Protein AF-A0A7S0FG33-F1 (afdb_monomer_lite)

Radius of gyration: 17.28 Å; chains: 1; bounding box: 36×35×46 Å

Sequence (108 aa):
VDVREVALAHVLAMEKGCASGRYIVVAGMPHLSDILGVVAERFPSLVGEAPACNWPVDGADDPGHERDQPLLISNKRVRELGVIEVPWRELVIESVKALGHLGCLSPE

Organism: NCBI:txid73915

pLDDT: mean 84.36, std 15.42, range [47.12, 98.0]

Structure (mmCIF, N/CA/C/O backbone):
data_AF-A0A7S0FG33-F1
#
_entry.id   AF-A0A7S0FG33-F1
#
loop_
_atom_site.group_PDB
_atom_site.id
_atom_site.type_symbol
_atom_site.label_atom_id
_atom_site.label_alt_id
_atom_site.label_comp_id
_atom_site.label_asym_id
_atom_site.label_entity_id
_atom_site.label_seq_id
_atom_site.pdbx_PDB_ins_code
_atom_site.Cartn_x
_atom_site.Cartn_y
_atom_s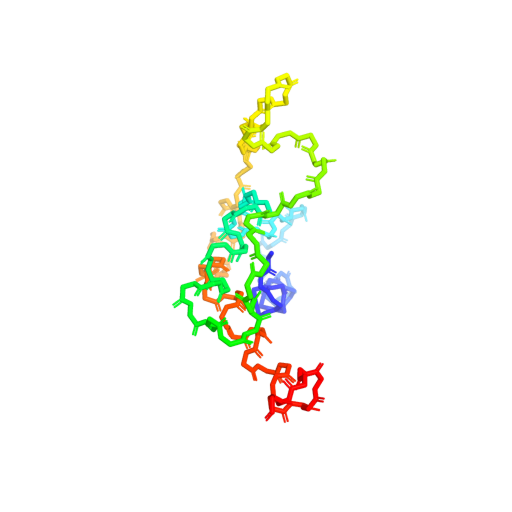ite.Cartn_z
_atom_site.occupancy
_atom_site.B_iso_or_equiv
_atom_site.auth_seq_id
_atom_site.auth_comp_id
_atom_site.auth_asym_id
_atom_site.auth_atom_id
_atom_site.pdbx_PDB_model_num
ATOM 1 N N . VAL A 1 1 ? -1.739 3.067 -1.538 1.00 92.25 1 VAL A N 1
ATOM 2 C CA . VAL A 1 1 ? -2.408 2.210 -0.528 1.00 92.25 1 VAL A CA 1
ATOM 3 C C . VAL A 1 1 ? -2.874 0.946 -1.222 1.00 92.25 1 VAL A C 1
ATOM 5 O O . VAL A 1 1 ? -3.283 1.047 -2.372 1.00 92.25 1 VAL A O 1
ATOM 8 N N . ASP A 1 2 ? -2.766 -0.212 -0.576 1.00 95.31 2 ASP A N 1
ATOM 9 C CA . ASP A 1 2 ? -3.228 -1.480 -1.146 1.00 95.31 2 ASP A CA 1
ATOM 10 C C . ASP A 1 2 ? -4.744 -1.664 -0.963 1.00 95.31 2 ASP A C 1
ATOM 12 O O . ASP A 1 2 ? -5.301 -1.322 0.081 1.00 95.31 2 ASP A O 1
ATOM 16 N N . VAL A 1 3 ? -5.429 -2.208 -1.973 1.00 96.00 3 VAL A N 1
ATOM 17 C CA . VAL A 1 3 ? -6.889 -2.400 -1.941 1.00 96.00 3 VAL A CA 1
ATOM 18 C C . VAL A 1 3 ? -7.338 -3.352 -0.825 1.00 96.00 3 VAL A C 1
ATOM 20 O O . VAL A 1 3 ? -8.410 -3.162 -0.249 1.00 96.00 3 VAL A O 1
ATOM 23 N N . ARG A 1 4 ? -6.510 -4.336 -0.455 1.00 95.62 4 ARG A N 1
ATOM 24 C CA . ARG A 1 4 ? -6.784 -5.278 0.641 1.00 95.62 4 ARG A CA 1
ATOM 25 C C . ARG A 1 4 ? -6.720 -4.583 1.994 1.00 95.62 4 ARG A C 1
ATOM 27 O O . ARG A 1 4 ? -7.557 -4.861 2.848 1.00 95.62 4 ARG A O 1
ATOM 34 N N . GLU A 1 5 ? -5.793 -3.639 2.171 1.00 96.56 5 GLU A N 1
ATOM 35 C CA . GLU A 1 5 ? -5.743 -2.802 3.376 1.00 96.56 5 GLU A CA 1
ATOM 36 C C . GLU A 1 5 ? -6.999 -1.949 3.510 1.00 96.56 5 GLU A C 1
ATOM 38 O O . GLU A 1 5 ? -7.566 -1.854 4.597 1.00 96.56 5 GLU A O 1
ATOM 43 N N . VAL A 1 6 ? -7.461 -1.355 2.405 1.00 96.75 6 VAL A N 1
ATOM 44 C CA . VAL A 1 6 ? -8.691 -0.555 2.392 1.00 96.75 6 VAL A CA 1
ATOM 45 C C . VAL A 1 6 ? -9.893 -1.424 2.749 1.00 96.75 6 VAL A C 1
ATOM 47 O O . VAL A 1 6 ? -10.667 -1.044 3.626 1.00 96.75 6 VAL A O 1
ATOM 50 N N . ALA A 1 7 ? -10.045 -2.592 2.124 1.00 97.44 7 ALA A N 1
ATOM 51 C CA . ALA A 1 7 ? -11.145 -3.508 2.416 1.00 97.44 7 ALA A CA 1
ATOM 52 C C . ALA A 1 7 ? -11.143 -3.948 3.889 1.00 97.44 7 ALA A C 1
ATOM 54 O O . ALA A 1 7 ? -12.163 -3.841 4.571 1.00 97.44 7 ALA A O 1
ATOM 55 N N . LEU A 1 8 ? -9.982 -4.360 4.408 1.00 97.12 8 LEU A N 1
ATOM 56 C CA . LEU A 1 8 ? -9.835 -4.773 5.802 1.00 97.12 8 LEU A CA 1
ATOM 57 C C . LEU A 1 8 ? -10.109 -3.618 6.775 1.00 97.12 8 LEU A C 1
ATOM 59 O O . LEU A 1 8 ? -10.771 -3.821 7.789 1.00 97.12 8 LEU A O 1
ATOM 63 N N . ALA A 1 9 ? -9.661 -2.399 6.462 1.00 97.38 9 ALA A N 1
ATOM 64 C CA . ALA A 1 9 ? -9.939 -1.218 7.275 1.00 97.38 9 ALA A CA 1
ATOM 65 C C . ALA A 1 9 ? -11.444 -0.947 7.399 1.00 97.38 9 ALA A C 1
ATOM 67 O O . ALA A 1 9 ? -11.911 -0.646 8.495 1.00 97.38 9 ALA A O 1
ATOM 68 N N . HIS A 1 10 ? -12.203 -1.084 6.305 1.00 97.56 10 HIS A N 1
ATOM 69 C CA . HIS A 1 10 ? -13.657 -0.903 6.323 1.00 97.56 10 HIS A CA 1
ATOM 70 C C . HIS A 1 10 ? -14.351 -1.959 7.186 1.00 97.56 10 HIS A C 1
ATOM 72 O O . HIS A 1 10 ? -15.180 -1.607 8.023 1.00 97.56 10 HIS A O 1
ATOM 78 N N . VAL A 1 11 ? -13.982 -3.234 7.025 1.00 98.00 11 VAL A N 1
ATOM 79 C CA . VAL A 1 11 ? -14.534 -4.335 7.830 1.00 98.00 11 VAL A CA 1
ATOM 80 C C . VAL A 1 11 ? -14.238 -4.112 9.315 1.00 98.00 11 VAL A C 1
ATOM 82 O O . VAL A 1 11 ? -15.157 -4.065 10.129 1.00 98.00 11 VAL A O 1
ATOM 85 N N . LEU A 1 12 ? -12.976 -3.861 9.676 1.00 97.62 12 LEU A N 1
ATOM 86 C CA . LEU A 1 12 ? -12.580 -3.680 11.075 1.00 97.62 12 LEU A CA 1
ATOM 87 C C . LEU A 1 12 ? -13.178 -2.423 11.712 1.00 97.62 12 LEU A C 1
ATOM 89 O O . LEU A 1 12 ? -13.499 -2.446 12.898 1.00 97.62 12 LEU A O 1
ATOM 93 N N . ALA A 1 13 ? -13.338 -1.334 10.956 1.00 96.69 13 ALA A N 1
ATOM 94 C CA . ALA A 1 13 ? -13.978 -0.120 11.458 1.00 96.69 13 ALA A CA 1
ATOM 95 C C . ALA A 1 13 ? -15.472 -0.327 11.750 1.00 96.69 13 ALA A C 1
ATOM 97 O O . ALA A 1 13 ? -16.011 0.328 12.637 1.00 96.69 13 ALA A O 1
ATOM 98 N N . MET A 1 14 ? -16.131 -1.231 11.021 1.00 97.00 14 MET A N 1
ATOM 99 C CA . MET A 1 14 ? -17.529 -1.591 11.250 1.00 97.00 14 MET A CA 1
ATOM 100 C C . MET A 1 14 ? -17.689 -2.585 12.409 1.00 97.00 14 MET A C 1
ATOM 102 O O . MET A 1 14 ? -18.609 -2.450 13.210 1.00 97.00 14 MET A O 1
ATOM 106 N N . GLU A 1 15 ? -16.806 -3.579 12.510 1.00 97.38 15 GLU A N 1
ATOM 107 C CA . GLU A 1 15 ? -16.931 -4.672 13.484 1.00 97.38 15 GLU A CA 1
ATOM 108 C C . GLU A 1 15 ? -16.421 -4.309 14.883 1.00 97.38 15 GLU A C 1
ATOM 110 O O . GLU A 1 15 ? -16.940 -4.795 15.891 1.00 97.38 15 GLU A O 1
ATOM 115 N N . LYS A 1 16 ? -15.392 -3.461 14.981 1.00 95.50 16 LYS A N 1
ATOM 116 C CA . LYS A 1 16 ? -14.802 -3.099 16.272 1.00 95.50 16 LYS A CA 1
ATOM 117 C C . LYS A 1 16 ? -15.543 -1.919 16.881 1.00 95.50 16 LYS A C 1
ATOM 119 O O . LYS A 1 16 ? -15.349 -0.781 16.472 1.00 95.50 16 LYS A O 1
ATOM 124 N N . GLY A 1 17 ? -16.282 -2.167 17.962 1.00 90.75 17 GLY A N 1
ATOM 125 C CA . GLY A 1 17 ? -17.005 -1.122 18.705 1.00 90.75 17 GLY A CA 1
ATOM 126 C C . GLY A 1 17 ? -16.131 -0.004 19.302 1.00 90.75 17 GLY A C 1
ATOM 127 O O . GLY A 1 17 ? -16.662 1.000 19.761 1.00 90.75 17 GLY A O 1
ATOM 128 N N . CYS A 1 18 ? -14.800 -0.149 19.297 1.00 90.81 18 CYS A N 1
ATOM 129 C CA . CYS A 1 18 ? -13.861 0.911 19.675 1.00 90.81 18 CYS A CA 1
ATOM 130 C C . CYS A 1 18 ? -13.462 1.840 18.511 1.00 90.81 18 CYS A C 1
ATOM 132 O O . CYS A 1 18 ? -12.779 2.844 18.737 1.00 90.81 18 CYS A O 1
ATOM 134 N N . ALA A 1 19 ? -13.851 1.524 17.273 1.00 95.69 19 ALA A N 1
ATOM 135 C CA . ALA A 1 19 ? -13.526 2.330 16.108 1.00 95.69 19 ALA A CA 1
ATOM 136 C C . ALA A 1 19 ? -14.294 3.659 16.124 1.00 95.69 19 ALA A C 1
ATOM 138 O O . ALA A 1 19 ? -15.496 3.703 16.376 1.00 95.69 19 ALA A O 1
ATOM 139 N N . SER A 1 20 ? -13.598 4.770 15.869 1.00 95.69 20 SER A N 1
ATOM 140 C CA . SER A 1 20 ? -14.220 6.101 15.879 1.00 95.69 20 SER A CA 1
ATOM 141 C C . SER A 1 20 ? -13.418 7.153 15.111 1.00 95.69 20 SER A C 1
ATOM 143 O O . SER A 1 20 ? -12.185 7.127 15.055 1.00 95.69 20 SER A O 1
ATOM 145 N N . GLY A 1 21 ? -14.114 8.139 14.543 1.00 96.00 21 GLY A N 1
ATOM 146 C CA . GLY A 1 21 ? -13.491 9.236 13.804 1.00 96.00 21 GLY A CA 1
ATOM 147 C C . GLY A 1 21 ? -12.838 8.780 12.494 1.00 96.00 21 GLY A C 1
ATOM 148 O O . GLY A 1 21 ? -13.373 7.934 11.786 1.00 96.00 21 GLY A O 1
ATOM 149 N N . ARG A 1 22 ? -11.691 9.378 12.145 1.00 96.69 22 ARG A N 1
ATOM 150 C CA . ARG A 1 22 ? -11.011 9.162 10.856 1.00 96.69 22 ARG A CA 1
ATOM 151 C C . ARG A 1 22 ? -9.773 8.275 10.991 1.00 96.69 22 ARG A C 1
ATOM 153 O O . ARG A 1 22 ? -8.979 8.457 11.917 1.00 96.69 22 ARG A O 1
ATOM 160 N N . TYR A 1 23 ? -9.586 7.394 10.012 1.00 96.75 23 TYR A N 1
ATOM 161 C CA . TYR A 1 23 ? -8.427 6.513 9.873 1.00 96.75 23 TYR A CA 1
ATOM 162 C C . TYR A 1 23 ? -7.730 6.807 8.547 1.00 96.75 23 TYR A C 1
ATOM 164 O O . TYR A 1 23 ? -8.372 6.820 7.500 1.00 96.75 23 TYR A O 1
ATOM 172 N N . ILE A 1 24 ? -6.423 7.064 8.592 1.00 95.69 24 ILE A N 1
ATOM 173 C CA . ILE A 1 24 ? -5.606 7.213 7.386 1.00 95.69 24 ILE A CA 1
ATOM 174 C C . ILE A 1 24 ? -5.052 5.839 7.027 1.00 95.69 24 ILE A C 1
ATOM 176 O O . ILE A 1 24 ? -4.357 5.230 7.839 1.00 95.69 24 ILE A O 1
ATOM 180 N N . VAL A 1 25 ? -5.349 5.375 5.814 1.00 95.69 25 VAL A N 1
ATOM 181 C CA . VAL A 1 25 ? -4.864 4.098 5.279 1.00 95.69 25 VAL A CA 1
ATOM 182 C C . VAL A 1 25 ? -3.821 4.394 4.207 1.00 95.69 25 VAL A C 1
ATOM 184 O O . VAL A 1 25 ? -4.150 4.809 3.098 1.00 95.69 25 VAL A O 1
ATOM 187 N N . VAL A 1 26 ? -2.546 4.239 4.554 1.00 92.31 26 VAL A N 1
ATOM 188 C CA . VAL A 1 26 ? -1.413 4.479 3.653 1.00 92.31 26 VAL A CA 1
ATOM 189 C C . VAL A 1 26 ? -0.249 3.580 4.066 1.00 92.31 26 VAL A C 1
ATOM 191 O O . VAL A 1 26 ? 0.014 3.437 5.257 1.00 92.31 26 VAL A O 1
ATOM 194 N N . ALA A 1 27 ? 0.427 2.975 3.089 1.00 84.19 27 ALA A N 1
ATOM 195 C CA . ALA A 1 27 ? 1.573 2.078 3.298 1.00 84.19 27 ALA A CA 1
ATOM 196 C C . ALA A 1 27 ? 2.921 2.712 2.904 1.00 84.19 27 ALA A C 1
ATOM 198 O O . ALA A 1 27 ? 3.985 2.146 3.123 1.00 84.19 27 ALA A O 1
ATOM 199 N N . GLY A 1 28 ? 2.890 3.884 2.272 1.00 86.62 28 GLY A N 1
ATOM 200 C CA . GLY A 1 28 ? 4.077 4.594 1.818 1.00 86.62 28 GLY A CA 1
ATOM 201 C C . GLY A 1 28 ? 3.716 5.743 0.887 1.00 86.62 28 GLY A C 1
ATOM 202 O O . GLY A 1 28 ? 2.589 5.819 0.395 1.00 86.62 28 GLY A O 1
ATOM 203 N N . MET A 1 29 ? 4.694 6.613 0.655 1.00 87.31 29 MET A N 1
ATOM 204 C CA . MET A 1 29 ? 4.609 7.774 -0.233 1.00 87.31 29 MET A CA 1
ATOM 205 C C . MET A 1 29 ? 5.778 7.723 -1.233 1.00 87.31 29 MET A C 1
ATOM 207 O O . MET A 1 29 ? 6.697 8.536 -1.128 1.00 87.31 29 MET A O 1
ATOM 211 N N . PRO A 1 30 ? 5.826 6.710 -2.123 1.00 86.75 30 PRO A N 1
ATOM 212 C CA . PRO A 1 30 ? 6.898 6.609 -3.104 1.00 86.75 30 PRO A CA 1
ATOM 213 C C . PRO A 1 30 ? 6.813 7.759 -4.109 1.00 86.75 30 PRO A C 1
ATOM 215 O O . PRO A 1 30 ? 5.718 8.168 -4.505 1.00 86.75 30 PRO A O 1
ATOM 218 N N . HIS A 1 31 ? 7.970 8.238 -4.554 1.00 83.38 31 HIS A N 1
ATOM 219 C CA . HIS A 1 31 ? 8.035 9.092 -5.732 1.00 83.38 31 HIS A CA 1
ATOM 220 C C . HIS A 1 31 ? 7.728 8.254 -6.983 1.00 83.38 31 HIS A C 1
ATOM 222 O O . HIS A 1 31 ? 7.927 7.034 -6.989 1.00 83.38 31 HIS A O 1
ATOM 228 N N . LEU A 1 32 ? 7.275 8.888 -8.067 1.00 81.25 32 LEU A N 1
ATOM 229 C CA . LEU A 1 32 ? 6.981 8.182 -9.318 1.00 81.25 32 LEU A CA 1
ATOM 230 C C . LEU A 1 32 ? 8.206 7.408 -9.839 1.00 81.25 32 LEU A C 1
ATOM 232 O O . LEU A 1 32 ? 8.066 6.278 -10.309 1.00 81.25 32 LEU A O 1
ATOM 236 N N . SER A 1 33 ? 9.409 7.970 -9.677 1.00 80.00 33 SER A N 1
ATOM 237 C CA . SER A 1 33 ? 10.661 7.291 -10.036 1.00 80.00 33 SER A CA 1
ATOM 238 C C . SER A 1 33 ? 10.910 6.013 -9.228 1.00 80.00 33 SER A C 1
ATOM 240 O O . SER A 1 33 ? 11.421 5.046 -9.787 1.00 80.00 33 SER A O 1
ATOM 242 N N . ASP A 1 34 ? 10.486 5.941 -7.960 1.00 86.25 34 ASP A N 1
ATOM 243 C CA . ASP A 1 34 ? 10.617 4.714 -7.162 1.00 86.25 34 ASP A CA 1
ATOM 244 C C . ASP A 1 34 ? 9.689 3.609 -7.685 1.00 86.25 34 ASP A C 1
ATOM 246 O O . ASP A 1 34 ? 10.075 2.440 -7.729 1.00 86.25 34 ASP A O 1
ATOM 250 N N . ILE A 1 35 ? 8.463 3.972 -8.087 1.00 88.31 35 ILE A N 1
ATOM 251 C CA . ILE A 1 35 ? 7.489 3.036 -8.667 1.00 88.31 35 ILE A CA 1
ATOM 252 C C . ILE A 1 35 ? 8.027 2.492 -9.990 1.00 88.31 35 ILE A C 1
ATOM 254 O O . ILE A 1 35 ? 8.053 1.278 -10.187 1.00 88.31 35 ILE A O 1
ATOM 258 N N . LEU A 1 36 ? 8.502 3.372 -10.873 1.00 85.12 36 LEU A N 1
ATOM 259 C CA . LEU A 1 36 ? 9.086 2.974 -12.154 1.00 85.12 36 LEU A CA 1
ATOM 260 C C . LEU A 1 36 ? 10.357 2.146 -11.971 1.00 85.12 36 LEU A C 1
ATOM 262 O O . LEU A 1 36 ? 10.547 1.175 -12.695 1.00 85.12 36 LEU A O 1
ATOM 266 N N . GLY A 1 37 ? 11.171 2.454 -10.959 1.00 86.19 37 GLY A N 1
ATOM 267 C CA . GLY A 1 37 ? 12.321 1.639 -10.578 1.00 86.19 37 GLY A CA 1
ATOM 268 C C . GLY A 1 37 ? 11.928 0.207 -10.211 1.00 86.19 37 GLY A C 1
ATOM 269 O O . GLY A 1 37 ? 12.558 -0.734 -10.682 1.00 86.19 37 GLY A O 1
ATOM 270 N N . VAL A 1 38 ? 10.846 0.013 -9.444 1.00 91.88 38 VAL A N 1
ATOM 271 C CA . VAL A 1 38 ? 10.315 -1.333 -9.137 1.00 91.88 38 VAL A CA 1
ATOM 272 C C . VAL A 1 38 ? 9.852 -2.053 -10.402 1.00 91.88 38 VAL A C 1
ATOM 274 O O . VAL A 1 38 ? 10.112 -3.248 -10.553 1.00 91.88 38 VAL A O 1
ATOM 277 N N . VAL A 1 39 ? 9.161 -1.354 -11.306 1.00 89.69 39 VAL A N 1
ATOM 278 C CA . VAL A 1 39 ? 8.689 -1.953 -12.563 1.00 89.69 39 VAL A CA 1
ATOM 279 C C . VAL A 1 39 ? 9.872 -2.358 -13.441 1.00 89.69 39 VAL A C 1
ATOM 281 O O . VAL A 1 39 ? 9.902 -3.494 -13.898 1.00 89.69 39 VAL A O 1
ATOM 284 N N . ALA A 1 40 ? 10.878 -1.497 -13.603 1.00 86.94 40 ALA A N 1
ATOM 285 C CA . ALA A 1 40 ? 12.083 -1.796 -14.375 1.00 86.94 40 ALA A CA 1
ATOM 286 C C . ALA A 1 40 ? 12.898 -2.953 -13.772 1.00 86.94 40 ALA A C 1
ATOM 288 O O . ALA A 1 40 ? 13.375 -3.818 -14.501 1.00 86.94 40 ALA A O 1
ATOM 289 N N . GLU A 1 41 ? 13.017 -3.009 -12.440 1.00 90.12 41 GLU A N 1
ATOM 290 C CA . GLU A 1 41 ? 13.721 -4.083 -11.728 1.00 90.12 41 GLU A CA 1
ATOM 291 C C . GLU A 1 41 ? 13.026 -5.444 -11.904 1.00 90.12 41 GLU A C 1
ATOM 293 O O . GLU A 1 41 ? 13.687 -6.470 -12.064 1.00 90.12 41 GLU A O 1
ATOM 298 N N . ARG A 1 42 ? 11.689 -5.479 -11.836 1.00 93.31 42 ARG A N 1
ATOM 299 C CA . ARG A 1 42 ? 10.915 -6.733 -11.743 1.00 93.31 42 ARG A CA 1
ATOM 300 C C . ARG A 1 42 ? 10.283 -7.172 -13.061 1.00 93.31 42 ARG A C 1
ATOM 302 O O . ARG A 1 42 ? 9.993 -8.356 -13.213 1.00 93.31 42 ARG A O 1
ATOM 309 N N . PHE A 1 43 ? 10.071 -6.245 -13.987 1.00 89.81 43 PHE A N 1
ATOM 310 C CA . PHE A 1 43 ? 9.410 -6.451 -15.275 1.00 89.81 43 PHE A CA 1
ATOM 311 C C . PHE A 1 43 ? 10.120 -5.649 -16.381 1.00 89.81 43 PHE A C 1
ATOM 313 O O . PHE A 1 43 ? 9.509 -4.775 -16.998 1.00 89.81 43 PHE A O 1
ATOM 320 N N . PRO A 1 44 ? 11.408 -5.927 -16.652 1.00 87.00 44 PRO A N 1
ATOM 321 C CA . PRO A 1 44 ? 12.205 -5.136 -17.593 1.00 87.00 44 PRO A CA 1
ATOM 322 C C . PRO A 1 44 ? 11.605 -5.082 -19.008 1.00 87.00 44 PRO A C 1
ATOM 324 O O . PRO A 1 44 ? 11.701 -4.051 -19.668 1.00 87.00 44 PRO A O 1
ATOM 327 N N . SER A 1 45 ? 10.909 -6.137 -19.450 1.00 85.38 45 SER A N 1
ATOM 328 C CA . SER A 1 45 ? 10.225 -6.173 -20.753 1.00 85.38 45 SER A CA 1
ATOM 329 C C . SER A 1 45 ? 9.075 -5.166 -20.884 1.00 85.38 45 SER A C 1
ATOM 331 O O . SER A 1 45 ? 8.699 -4.807 -21.988 1.00 85.38 45 SER A O 1
ATOM 333 N N . LEU A 1 46 ? 8.512 -4.666 -19.778 1.00 81.19 46 LEU A N 1
ATOM 334 C CA . LEU A 1 46 ? 7.457 -3.644 -19.829 1.00 81.19 46 LEU A CA 1
ATOM 335 C C . LEU A 1 46 ? 8.002 -2.225 -20.019 1.00 81.19 46 LEU A C 1
ATOM 337 O O . LEU A 1 46 ? 7.229 -1.310 -20.293 1.00 81.19 46 LEU A O 1
ATOM 341 N N . VAL A 1 47 ? 9.307 -2.027 -19.820 1.00 74.62 47 VAL A N 1
ATOM 342 C CA . VAL A 1 47 ? 9.941 -0.701 -19.826 1.00 74.62 47 VAL A CA 1
ATOM 343 C C . VAL A 1 47 ? 10.732 -0.461 -21.122 1.00 74.62 47 VAL A C 1
ATOM 345 O O . VAL A 1 47 ? 10.920 0.688 -21.514 1.00 74.62 47 VAL A O 1
ATOM 348 N N . GLY A 1 48 ? 11.107 -1.516 -21.857 1.00 67.69 48 GLY A N 1
ATOM 349 C CA . GLY A 1 48 ? 11.828 -1.399 -23.133 1.00 67.69 48 GLY A CA 1
ATOM 350 C C . GLY A 1 48 ? 13.144 -0.612 -23.006 1.00 67.69 48 GLY A C 1
ATOM 351 O O . GLY A 1 48 ? 13.810 -0.669 -21.975 1.00 67.69 48 GLY A O 1
ATOM 352 N N . GLU A 1 49 ? 13.511 0.151 -24.046 1.00 54.72 49 GLU A N 1
ATOM 353 C CA . GLU A 1 49 ? 14.635 1.112 -24.013 1.00 54.72 49 GLU A CA 1
ATOM 354 C C . GLU A 1 49 ? 14.268 2.466 -23.381 1.00 54.72 49 GLU A C 1
ATOM 356 O O . GLU A 1 49 ? 15.097 3.376 -23.376 1.00 54.72 49 GLU A O 1
ATOM 361 N N . ALA A 1 50 ? 13.039 2.650 -22.882 1.00 50.22 50 ALA A N 1
ATOM 362 C CA . ALA A 1 50 ? 12.629 3.938 -22.339 1.00 50.22 50 ALA A CA 1
ATOM 363 C C . ALA A 1 50 ? 13.479 4.251 -21.094 1.00 50.22 50 ALA A C 1
ATOM 365 O O . ALA A 1 50 ? 13.361 3.555 -20.078 1.00 50.22 50 ALA A O 1
ATOM 366 N N . PRO A 1 51 ? 14.351 5.277 -21.150 1.00 52.38 51 PRO A N 1
ATOM 367 C CA . PRO A 1 51 ? 15.118 5.666 -19.988 1.00 52.38 51 PRO A CA 1
ATOM 368 C C . PRO A 1 51 ? 14.160 6.280 -18.963 1.00 52.38 51 PRO A C 1
ATOM 370 O O . PRO A 1 51 ? 13.004 6.573 -19.272 1.00 52.38 51 PRO A O 1
ATOM 373 N N . ALA A 1 52 ? 14.664 6.415 -17.737 1.00 57.72 52 ALA A N 1
ATOM 374 C CA . ALA A 1 52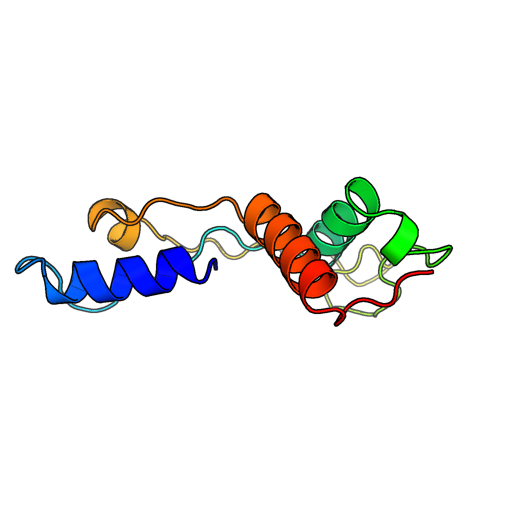 ? 14.071 7.093 -16.588 1.00 57.72 52 ALA A CA 1
ATOM 375 C C . ALA A 1 52 ? 12.930 8.068 -16.922 1.00 57.72 52 ALA A C 1
ATOM 377 O O . ALA A 1 52 ? 13.041 8.841 -17.865 1.00 57.72 52 ALA A O 1
ATOM 378 N N . CYS A 1 53 ? 11.863 8.037 -16.113 1.00 52.25 53 CYS A N 1
ATOM 379 C CA . CYS A 1 53 ? 10.700 8.925 -16.196 1.00 52.25 53 CYS A CA 1
ATOM 380 C C . CYS A 1 53 ? 11.063 10.325 -16.729 1.00 52.25 53 CYS A C 1
ATOM 382 O O . CYS A 1 53 ? 11.471 11.186 -15.964 1.00 52.25 53 CYS A O 1
ATOM 384 N N . ASN A 1 54 ? 10.908 10.546 -18.037 1.00 51.53 54 ASN A N 1
ATOM 385 C CA . ASN A 1 54 ? 11.239 11.818 -18.690 1.00 51.53 54 ASN A CA 1
ATOM 386 C C . ASN A 1 54 ? 10.071 12.815 -18.579 1.00 51.53 54 ASN A C 1
ATOM 388 O O . ASN A 1 54 ? 9.966 13.774 -19.344 1.00 51.53 54 ASN A O 1
ATOM 392 N N . TRP A 1 55 ? 9.122 12.516 -17.688 1.00 50.34 55 TRP A N 1
ATOM 393 C CA . TRP A 1 55 ? 8.017 13.397 -17.382 1.00 50.34 55 TRP A CA 1
ATOM 394 C C . TRP A 1 55 ? 8.549 14.466 -16.431 1.00 50.34 55 TRP A C 1
ATOM 396 O O . TRP A 1 55 ? 9.083 14.089 -15.386 1.00 50.34 55 TRP A O 1
ATOM 406 N N . PRO A 1 56 ? 8.393 15.765 -16.742 1.00 49.16 56 PRO A N 1
ATOM 407 C CA . PRO A 1 56 ? 8.689 16.826 -15.796 1.00 49.16 56 PRO A CA 1
ATOM 408 C C . PRO A 1 56 ? 7.615 16.762 -14.708 1.00 49.16 56 PRO A C 1
ATOM 410 O O . PRO A 1 56 ? 6.565 17.397 -14.782 1.00 49.16 56 PRO A O 1
ATOM 413 N N . VAL A 1 57 ? 7.814 15.865 -13.751 1.00 53.03 57 VAL A N 1
ATOM 414 C CA . VAL A 1 57 ? 7.130 15.899 -12.467 1.00 53.03 57 VAL A CA 1
ATOM 415 C C . VAL A 1 57 ? 7.937 16.847 -11.595 1.00 53.03 57 VAL A C 1
ATOM 417 O O . VAL A 1 57 ? 9.161 16.728 -11.534 1.00 53.03 57 VAL A O 1
ATOM 420 N N . ASP A 1 58 ? 7.263 17.775 -10.917 1.00 47.12 58 ASP A N 1
ATOM 421 C CA . ASP A 1 58 ? 7.865 18.469 -9.780 1.00 47.12 58 ASP A CA 1
ATOM 422 C C . ASP A 1 58 ? 8.476 17.396 -8.859 1.00 47.12 58 ASP A C 1
ATOM 424 O O . ASP A 1 58 ? 7.792 16.456 -8.446 1.00 47.12 58 ASP A O 1
ATOM 428 N N . GLY A 1 59 ? 9.792 17.463 -8.655 1.00 52.28 59 GLY A N 1
ATOM 429 C CA . GLY A 1 59 ? 10.545 16.435 -7.943 1.00 52.28 59 GLY A CA 1
ATOM 430 C C . GLY A 1 59 ? 11.209 15.319 -8.763 1.00 52.28 59 GLY A C 1
ATOM 431 O O . GLY A 1 59 ? 11.684 14.346 -8.171 1.00 52.28 59 GLY A O 1
ATOM 432 N N . ALA A 1 60 ? 11.293 15.441 -10.091 1.00 55.38 60 ALA A N 1
ATOM 433 C CA . ALA A 1 60 ? 12.222 14.656 -10.916 1.00 55.38 60 ALA A CA 1
ATOM 434 C C . ALA A 1 60 ? 13.690 14.914 -10.514 1.00 55.38 60 ALA A C 1
ATOM 436 O O . ALA A 1 60 ? 13.976 15.926 -9.901 1.00 55.38 60 ALA A O 1
ATOM 437 N N . ASP A 1 61 ? 14.651 14.063 -10.889 1.00 58.31 61 ASP A N 1
ATOM 438 C CA . ASP A 1 61 ? 16.090 14.339 -10.664 1.00 58.31 61 ASP A CA 1
ATOM 439 C C . ASP A 1 61 ? 16.660 15.386 -11.663 1.00 58.31 61 ASP A C 1
ATOM 441 O O . ASP A 1 61 ? 17.867 15.449 -11.914 1.00 58.31 61 ASP A O 1
ATOM 445 N N . ASP A 1 62 ? 15.785 16.198 -12.265 1.00 60.47 62 ASP A N 1
ATOM 446 C CA . ASP A 1 62 ? 16.112 17.181 -13.294 1.00 60.47 62 ASP A CA 1
ATOM 447 C C . ASP A 1 62 ? 16.647 18.489 -12.685 1.00 60.47 62 ASP A C 1
ATOM 449 O O . ASP A 1 62 ? 16.174 18.942 -11.639 1.00 60.47 62 ASP A O 1
ATOM 453 N N . PRO A 1 63 ? 17.584 19.190 -13.353 1.00 61.72 63 PRO A N 1
ATOM 454 C CA . PRO A 1 63 ? 18.075 20.479 -12.877 1.00 61.72 63 PRO A CA 1
ATOM 455 C C . PRO A 1 63 ? 16.930 21.484 -12.660 1.00 61.72 63 PRO A C 1
ATOM 457 O O . PRO A 1 63 ? 16.230 21.858 -13.600 1.00 61.72 63 PRO A O 1
ATOM 460 N N . GLY A 1 64 ? 16.755 21.944 -11.419 1.00 67.38 64 GLY A N 1
ATOM 461 C CA . GLY A 1 64 ? 15.711 22.904 -11.037 1.00 67.38 64 GLY A CA 1
ATOM 462 C C . GLY A 1 64 ? 14.399 22.289 -10.537 1.00 67.38 64 GLY A C 1
AT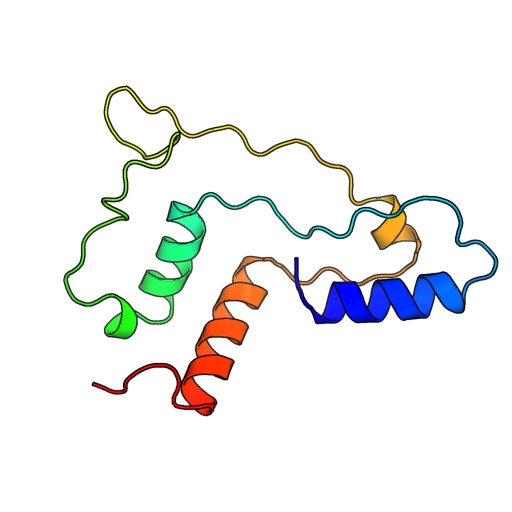OM 463 O O . GLY A 1 64 ? 13.526 23.044 -10.116 1.00 67.38 64 GLY A O 1
ATOM 464 N N . HIS A 1 65 ? 14.276 20.960 -10.522 1.00 62.31 65 HIS A N 1
ATOM 465 C CA . HIS A 1 65 ? 13.176 20.236 -9.889 1.00 62.31 65 HIS A CA 1
ATOM 466 C C . HIS A 1 65 ? 13.818 19.362 -8.808 1.00 62.31 65 HIS A C 1
ATOM 468 O O . HIS A 1 65 ? 14.482 18.391 -9.118 1.00 62.31 65 HIS A O 1
ATOM 474 N N . GLU A 1 66 ? 13.749 19.746 -7.535 1.00 67.06 66 GLU A N 1
ATOM 475 C CA . GLU A 1 66 ? 14.303 18.911 -6.460 1.00 67.06 66 GLU A CA 1
ATOM 476 C C . GLU A 1 66 ? 13.248 17.920 -5.991 1.00 67.06 66 GLU A C 1
ATOM 478 O O . GLU A 1 66 ? 12.101 18.306 -5.774 1.00 67.06 66 GLU A O 1
ATOM 483 N N . ARG A 1 67 ? 13.634 16.652 -5.810 1.00 73.62 67 ARG A N 1
ATOM 484 C CA . ARG A 1 67 ? 12.739 15.603 -5.316 1.00 73.62 67 ARG A CA 1
ATOM 485 C C . ARG A 1 67 ? 12.041 16.019 -4.023 1.00 73.62 67 ARG A C 1
ATOM 487 O O . ARG A 1 67 ? 12.685 16.172 -2.982 1.00 73.62 67 ARG A O 1
ATOM 494 N N . ASP A 1 68 ? 10.714 16.101 -4.083 1.00 72.81 68 ASP A N 1
ATOM 495 C CA . ASP A 1 68 ? 9.893 16.411 -2.920 1.00 72.81 68 ASP A CA 1
ATOM 496 C C . ASP A 1 68 ? 10.112 15.389 -1.800 1.00 72.81 68 ASP A C 1
ATOM 498 O O . ASP A 1 68 ? 10.146 14.167 -2.005 1.00 72.81 68 ASP A O 1
ATOM 502 N N . GLN A 1 69 ? 10.230 15.898 -0.574 1.00 75.38 69 GLN A N 1
ATOM 503 C CA . GLN A 1 69 ? 10.295 15.036 0.596 1.00 75.38 69 GLN A CA 1
ATOM 504 C C . GLN A 1 69 ? 8.940 14.349 0.810 1.00 75.38 69 GLN A C 1
ATOM 506 O O . GLN A 1 69 ? 7.901 15.017 0.795 1.00 75.38 69 GLN A O 1
ATOM 511 N N . PRO A 1 70 ? 8.921 13.029 1.074 1.00 78.94 70 PRO A N 1
ATOM 512 C CA . PRO A 1 70 ? 7.686 12.336 1.401 1.00 78.94 70 PRO A CA 1
ATOM 513 C C . PRO A 1 70 ? 6.989 12.987 2.598 1.00 78.94 70 PRO A C 1
ATOM 515 O O . PRO A 1 70 ? 7.602 13.212 3.644 1.00 78.94 70 PRO A O 1
ATOM 518 N N . LEU A 1 71 ? 5.687 13.250 2.468 1.00 80.44 71 LEU A N 1
ATOM 519 C CA . LEU A 1 71 ? 4.890 13.772 3.575 1.00 80.44 71 LEU A CA 1
ATOM 520 C C . LEU A 1 71 ? 4.935 12.810 4.772 1.00 80.44 71 LEU A C 1
ATOM 522 O O . LEU A 1 71 ? 4.653 11.615 4.648 1.00 80.44 71 LEU A O 1
ATOM 526 N N . LEU A 1 72 ? 5.224 13.355 5.955 1.00 83.56 72 LEU A N 1
ATOM 527 C CA . LEU A 1 72 ? 5.189 12.627 7.223 1.00 83.56 72 LEU A CA 1
ATOM 528 C C . LEU A 1 72 ? 3.736 12.430 7.668 1.00 83.56 72 LEU A C 1
ATOM 530 O O . LEU A 1 72 ? 3.154 13.257 8.369 1.00 83.56 72 LEU A O 1
ATOM 534 N N . ILE A 1 73 ? 3.140 11.317 7.244 1.00 88.44 73 ILE A N 1
ATOM 535 C CA . ILE A 1 73 ? 1.761 10.950 7.571 1.00 88.44 73 ILE A CA 1
ATOM 536 C C . ILE A 1 73 ? 1.761 9.781 8.557 1.00 88.44 73 ILE A C 1
ATOM 538 O O . ILE A 1 73 ? 2.384 8.749 8.321 1.00 88.44 73 ILE A O 1
ATOM 542 N N . SER A 1 74 ? 1.021 9.916 9.661 1.00 92.12 74 SER A N 1
ATOM 543 C CA . SER A 1 74 ? 0.843 8.822 10.619 1.00 92.12 74 SER A CA 1
ATOM 544 C C . SER A 1 74 ? -0.321 7.916 10.215 1.00 92.12 74 SER A C 1
ATOM 546 O O . SER A 1 74 ? -1.474 8.348 10.177 1.00 92.12 74 SER A O 1
ATOM 548 N N . ASN A 1 75 ? -0.032 6.633 9.993 1.00 93.94 75 ASN A N 1
ATOM 549 C CA . ASN A 1 75 ? -1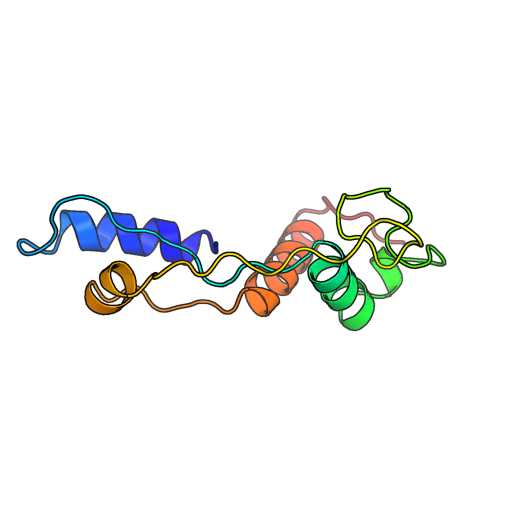.026 5.569 9.815 1.00 93.94 75 ASN A CA 1
ATOM 550 C C . ASN A 1 75 ? -1.275 4.773 11.119 1.00 93.94 75 ASN A C 1
ATOM 552 O O . ASN A 1 75 ? -1.967 3.758 11.118 1.00 93.94 75 ASN A O 1
ATOM 556 N N . LYS A 1 76 ? -0.760 5.240 12.267 1.00 95.50 76 LYS A N 1
ATOM 557 C CA . LYS A 1 76 ? -0.772 4.493 13.538 1.00 95.50 76 LYS A CA 1
ATOM 558 C C . LYS A 1 76 ? -2.162 3.984 13.934 1.00 95.50 76 LYS A C 1
ATOM 560 O O . LYS A 1 76 ? -2.306 2.817 14.282 1.00 95.50 76 LYS A O 1
ATOM 565 N N . ARG A 1 77 ? -3.198 4.822 13.810 1.00 95.94 77 ARG A N 1
ATOM 566 C CA . ARG A 1 77 ? -4.571 4.450 14.196 1.00 95.94 77 ARG A CA 1
ATOM 567 C C . ARG A 1 77 ? -5.109 3.256 13.409 1.00 95.94 77 ARG A C 1
ATOM 569 O O . ARG A 1 77 ? -5.825 2.439 13.976 1.00 95.94 77 ARG A O 1
ATOM 576 N N . VAL A 1 78 ? -4.796 3.150 12.114 1.00 96.25 78 VAL A N 1
ATOM 577 C CA . VAL A 1 78 ? -5.277 2.023 11.298 1.00 96.25 78 VAL A CA 1
ATOM 578 C C . VAL A 1 78 ? -4.508 0.737 11.619 1.00 96.25 78 V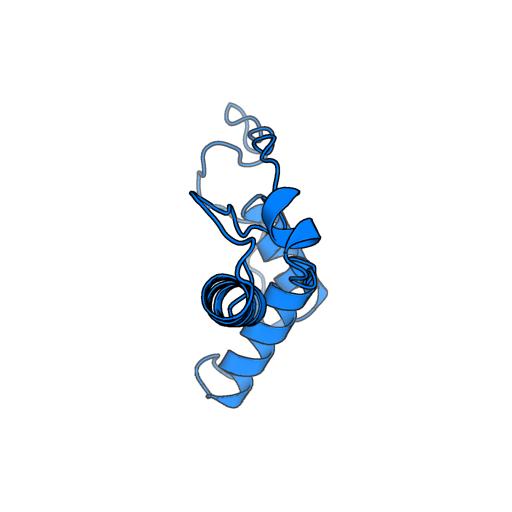AL A C 1
ATOM 580 O O . VAL A 1 78 ? -5.085 -0.349 11.607 1.00 96.25 78 VAL A O 1
ATOM 583 N N . ARG A 1 79 ? -3.234 0.858 12.014 1.00 95.81 79 ARG A N 1
ATOM 584 C CA . ARG A 1 79 ? -2.427 -0.272 12.497 1.00 95.81 79 ARG A CA 1
ATOM 585 C C . ARG A 1 79 ? -2.922 -0.780 13.849 1.00 95.81 79 ARG A C 1
ATOM 587 O O . ARG A 1 79 ? -3.119 -1.977 14.010 1.00 95.81 79 ARG A O 1
ATOM 594 N N . GLU A 1 80 ? -3.240 0.121 14.776 1.00 95.88 80 GLU A N 1
ATOM 595 C CA . GLU A 1 80 ? -3.876 -0.219 16.060 1.00 95.88 80 GLU A CA 1
ATOM 596 C C . GLU A 1 80 ? -5.276 -0.825 15.884 1.00 95.88 80 GLU A C 1
ATOM 59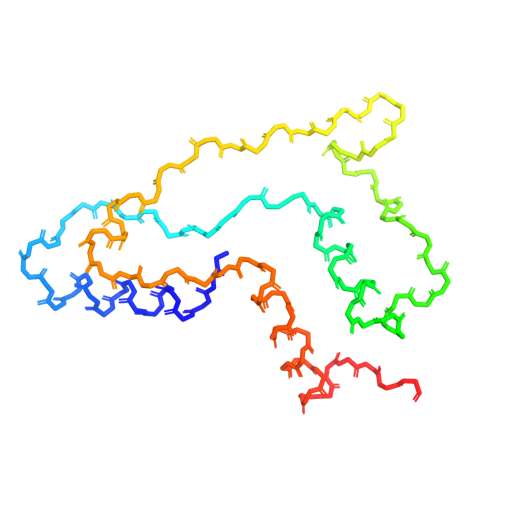8 O O . GLU A 1 80 ? -5.687 -1.682 16.666 1.00 95.88 80 GLU A O 1
ATOM 603 N N . LEU A 1 81 ? -6.000 -0.437 14.826 1.00 96.31 81 LEU A N 1
ATOM 604 C CA . LEU A 1 81 ? -7.268 -1.068 14.460 1.00 96.31 81 LEU A CA 1
ATOM 605 C C . LEU A 1 81 ? -7.079 -2.530 14.013 1.00 96.31 81 LEU A C 1
ATOM 607 O O . LEU A 1 81 ? -8.027 -3.310 14.091 1.00 96.31 81 LEU A O 1
ATOM 611 N N . GLY A 1 82 ? -5.865 -2.936 13.634 1.00 95.62 82 GLY A N 1
ATOM 612 C CA . GLY A 1 82 ? -5.508 -4.302 13.244 1.00 95.62 82 GLY A CA 1
ATOM 613 C C . GLY A 1 82 ? -5.335 -4.506 11.739 1.00 95.62 82 GLY A C 1
ATOM 614 O O . GLY A 1 82 ? -5.289 -5.649 11.294 1.00 95.62 82 GLY A O 1
ATOM 615 N N . VAL A 1 83 ? -5.256 -3.432 10.945 1.00 96.62 83 VAL A N 1
ATOM 616 C CA . VAL A 1 83 ? -4.998 -3.547 9.503 1.00 96.62 83 VAL A CA 1
ATOM 617 C C . VAL A 1 83 ? -3.531 -3.876 9.264 1.00 96.62 83 VAL A C 1
ATOM 619 O O . VAL A 1 83 ? -2.640 -3.088 9.599 1.00 96.62 83 VAL A O 1
ATOM 622 N N . ILE A 1 84 ? -3.299 -5.026 8.638 1.00 94.31 84 ILE A N 1
ATOM 623 C CA . ILE A 1 84 ? -1.971 -5.515 8.268 1.00 94.31 84 ILE A CA 1
ATOM 624 C C . ILE A 1 84 ? -1.443 -4.672 7.108 1.00 94.31 84 ILE A C 1
ATOM 626 O O . ILE A 1 84 ? -2.145 -4.481 6.122 1.00 94.31 84 ILE A O 1
ATOM 630 N N . GLU A 1 85 ? -0.231 -4.141 7.243 1.00 92.50 85 GLU A N 1
ATOM 631 C CA . GLU A 1 85 ? 0.412 -3.372 6.178 1.00 92.50 85 GLU A CA 1
ATOM 632 C C . GLU A 1 85 ? 0.855 -4.282 5.035 1.00 92.50 85 GLU A C 1
ATOM 634 O O . GLU A 1 85 ? 1.497 -5.306 5.270 1.00 92.50 85 GLU A O 1
ATOM 639 N N . VAL A 1 86 ? 0.551 -3.872 3.806 1.00 93.75 86 VAL A N 1
ATOM 640 C CA . VAL A 1 86 ? 1.150 -4.410 2.591 1.00 93.75 86 VAL A CA 1
ATOM 641 C C . VAL A 1 86 ? 2.192 -3.398 2.112 1.00 93.75 86 VAL A C 1
ATOM 643 O O . VAL A 1 86 ? 1.832 -2.272 1.752 1.00 93.75 86 VAL A O 1
ATOM 646 N N . PRO A 1 87 ? 3.485 -3.757 2.072 1.00 93.19 87 PRO A N 1
ATOM 647 C CA . PRO A 1 87 ? 4.522 -2.871 1.563 1.00 93.19 87 PRO A CA 1
ATOM 648 C C . PRO A 1 87 ? 4.188 -2.356 0.159 1.00 93.19 87 PRO A C 1
ATOM 650 O O . PRO A 1 87 ? 3.845 -3.125 -0.739 1.00 93.19 87 PRO A O 1
ATOM 653 N N . TRP A 1 88 ? 4.343 -1.048 -0.074 1.00 93.06 88 TRP A N 1
ATOM 654 C CA . TRP A 1 88 ? 3.959 -0.433 -1.355 1.00 93.06 88 TRP A CA 1
ATOM 655 C C . TRP A 1 88 ? 4.658 -1.070 -2.570 1.00 93.06 88 TRP A C 1
ATOM 657 O O . TRP A 1 88 ? 4.077 -1.123 -3.652 1.00 93.06 88 TRP A O 1
ATOM 667 N N . ARG A 1 89 ? 5.887 -1.584 -2.398 1.00 94.69 89 ARG A N 1
ATOM 668 C CA . ARG A 1 89 ? 6.618 -2.297 -3.458 1.00 94.69 89 ARG A CA 1
ATOM 669 C C . ARG A 1 89 ? 5.897 -3.574 -3.886 1.00 94.69 89 ARG A C 1
ATOM 671 O O . ARG A 1 89 ? 5.822 -3.855 -5.077 1.00 94.69 89 ARG A O 1
ATOM 678 N N . GLU A 1 90 ? 5.355 -4.329 -2.932 1.00 94.19 90 GLU A N 1
ATOM 679 C CA . GLU A 1 90 ? 4.615 -5.565 -3.207 1.00 94.19 90 GLU A CA 1
ATOM 680 C C . GLU A 1 90 ? 3.306 -5.268 -3.932 1.00 94.19 90 GLU A C 1
ATOM 682 O O . GLU A 1 90 ? 3.016 -5.913 -4.938 1.00 94.19 90 GLU A O 1
ATOM 687 N N . LEU A 1 91 ? 2.588 -4.222 -3.509 1.00 94.75 91 LEU A N 1
ATOM 688 C CA . LEU A 1 91 ? 1.403 -3.719 -4.209 1.00 94.75 91 LEU A CA 1
ATOM 689 C C . LEU A 1 91 ? 1.692 -3.449 -5.695 1.00 94.75 91 LEU A C 1
ATOM 691 O O . LEU A 1 91 ? 0.927 -3.886 -6.554 1.00 94.75 91 LEU A O 1
ATOM 695 N N . VAL A 1 92 ? 2.783 -2.742 -6.015 1.00 95.00 92 VAL A N 1
ATOM 696 C CA . VAL A 1 92 ? 3.155 -2.438 -7.411 1.00 95.00 92 VAL A CA 1
ATOM 697 C C . VAL A 1 92 ? 3.394 -3.730 -8.192 1.00 95.00 92 VAL A C 1
ATOM 699 O O . VAL A 1 92 ? 2.836 -3.913 -9.273 1.00 95.00 92 VAL A O 1
ATOM 702 N N . ILE A 1 93 ? 4.168 -4.658 -7.625 1.00 95.44 93 ILE A N 1
ATOM 703 C CA . ILE A 1 93 ? 4.500 -5.936 -8.265 1.00 95.44 93 ILE A CA 1
ATOM 704 C C . ILE A 1 93 ? 3.246 -6.775 -8.527 1.00 95.44 93 ILE A C 1
ATOM 706 O O . ILE A 1 93 ? 3.082 -7.323 -9.618 1.00 95.44 93 ILE A O 1
ATOM 710 N N . GLU A 1 94 ? 2.364 -6.903 -7.541 1.00 96.25 94 GLU A N 1
ATOM 711 C CA . GLU A 1 94 ? 1.141 -7.695 -7.677 1.00 96.25 94 GLU A CA 1
ATOM 712 C C . GLU A 1 94 ? 0.142 -7.052 -8.636 1.00 96.25 94 GLU A C 1
ATOM 714 O O . GLU A 1 94 ? -0.500 -7.767 -9.403 1.00 96.25 94 GLU A O 1
ATOM 719 N N . SER A 1 95 ? 0.073 -5.719 -8.668 1.00 95.44 95 SER A N 1
ATOM 720 C CA . SER A 1 95 ? -0.766 -4.986 -9.622 1.00 95.44 95 SER A CA 1
ATOM 721 C C . SER A 1 95 ? -0.330 -5.247 -11.063 1.00 95.44 95 SER A C 1
ATOM 723 O O . SER A 1 95 ? -1.164 -5.572 -11.906 1.00 95.44 95 SER A O 1
ATOM 725 N N . VAL A 1 96 ? 0.975 -5.186 -11.347 1.00 95.00 96 VAL A N 1
ATOM 726 C CA . VAL A 1 96 ? 1.517 -5.488 -12.683 1.00 95.00 96 VAL A CA 1
ATOM 727 C C . VAL A 1 96 ? 1.220 -6.936 -13.080 1.00 95.00 96 VAL A C 1
ATOM 729 O O . VAL A 1 96 ? 0.722 -7.184 -14.177 1.00 95.00 96 VAL A O 1
ATOM 732 N N . LYS A 1 97 ? 1.434 -7.903 -12.178 1.00 95.06 97 LYS A N 1
ATOM 733 C CA . LYS A 1 97 ? 1.091 -9.315 -12.436 1.00 95.06 97 LYS A CA 1
ATOM 734 C C . LYS A 1 97 ? -0.397 -9.509 -12.723 1.00 95.06 97 LYS A C 1
ATOM 736 O O . LYS A 1 97 ? -0.745 -10.229 -13.654 1.00 95.06 97 LYS A O 1
ATOM 741 N N . ALA A 1 98 ? -1.269 -8.869 -11.944 1.00 96.25 98 ALA A N 1
ATOM 742 C CA . ALA A 1 98 ? -2.712 -8.954 -12.132 1.00 96.25 98 ALA A CA 1
ATOM 743 C C . ALA A 1 98 ? -3.136 -8.393 -13.497 1.00 96.25 98 ALA A C 1
ATOM 745 O O . ALA A 1 98 ? -3.897 -9.043 -14.209 1.00 96.25 98 ALA A O 1
ATOM 746 N N . LEU A 1 99 ? -2.597 -7.238 -13.899 1.00 95.00 99 LEU A N 1
ATOM 747 C CA . LEU A 1 99 ? -2.850 -6.657 -15.220 1.00 95.00 99 LEU A CA 1
ATOM 748 C C . LEU A 1 99 ? -2.343 -7.559 -16.355 1.00 95.00 99 LEU A C 1
ATOM 750 O O . LEU A 1 99 ? -3.031 -7.704 -17.364 1.00 95.00 99 LEU A O 1
ATOM 754 N N . GLY A 1 100 ? -1.187 -8.206 -16.178 1.00 92.62 100 GLY A N 1
ATOM 755 C CA . GLY A 1 100 ? -0.665 -9.192 -17.127 1.00 92.62 100 GLY A CA 1
ATOM 756 C C . GLY A 1 100 ? -1.595 -10.397 -17.292 1.00 92.62 100 GLY A C 1
ATOM 757 O O . GLY A 1 100 ? -1.927 -10.769 -18.412 1.00 92.62 100 GLY A O 1
ATOM 758 N N . HIS A 1 101 ? -2.099 -10.962 -16.190 1.00 94.00 101 HIS A N 1
ATOM 759 C CA . HIS A 1 101 ? -3.068 -12.066 -16.239 1.00 94.00 101 HIS A CA 1
ATOM 760 C C . HIS A 1 101 ? -4.405 -11.678 -16.885 1.00 94.00 101 HIS A C 1
ATOM 762 O O . HIS A 1 101 ? -5.067 -12.529 -17.473 1.00 94.00 101 HIS A O 1
ATOM 768 N N . LEU A 1 102 ? -4.804 -10.408 -16.785 1.00 95.62 102 LEU A N 1
ATOM 769 C CA . LEU A 1 102 ? -6.006 -9.880 -17.436 1.00 95.62 102 LEU A CA 1
ATOM 770 C C . LEU A 1 102 ? -5.797 -9.563 -18.927 1.00 95.62 102 LEU A C 1
ATOM 772 O O . LEU A 1 102 ? -6.749 -9.170 -19.597 1.00 95.62 102 LEU A O 1
ATOM 776 N N . GLY A 1 103 ? -4.574 -9.706 -19.452 1.00 92.06 103 GLY A N 1
ATOM 777 C CA . GLY A 1 103 ? -4.236 -9.310 -20.821 1.00 92.06 103 GLY A CA 1
ATOM 778 C C . GLY A 1 103 ? -4.274 -7.794 -21.040 1.00 92.06 103 GLY A C 1
ATOM 779 O O . GLY A 1 103 ? -4.366 -7.337 -22.174 1.00 92.06 103 GLY A O 1
ATOM 780 N N . CYS A 1 104 ? -4.234 -7.005 -19.962 1.00 90.94 104 CYS A N 1
ATOM 781 C CA . CYS A 1 104 ? -4.207 -5.543 -20.022 1.00 90.94 104 CYS A CA 1
ATOM 782 C C . CYS A 1 104 ? -2.796 -4.989 -20.252 1.00 90.94 104 CYS A C 1
ATOM 784 O O . CYS A 1 104 ? -2.646 -3.804 -20.539 1.00 90.94 104 CYS A O 1
ATOM 786 N N . LEU A 1 105 ? -1.773 -5.829 -20.093 1.00 86.31 105 LEU A N 1
ATOM 787 C CA . LEU A 1 105 ? -0.401 -5.527 -20.476 1.00 86.31 105 LEU A CA 1
ATOM 788 C C . LEU A 1 105 ? -0.106 -6.313 -21.744 1.00 86.31 105 LEU A C 1
ATOM 790 O O . LEU A 1 105 ? -0.303 -7.529 -21.769 1.00 86.31 105 LEU A O 1
ATOM 794 N N . SER A 1 106 ? 0.321 -5.615 -22.791 1.00 69.12 106 SER A N 1
ATOM 795 C CA . SER A 1 106 ? 0.703 -6.252 -24.044 1.00 69.12 106 SER A CA 1
ATOM 796 C C . SER A 1 106 ? 1.819 -7.264 -23.772 1.00 69.12 106 SER A C 1
ATOM 798 O O . SER A 1 106 ? 2.826 -6.886 -23.166 1.00 69.12 106 SER A O 1
ATOM 800 N N . PRO A 1 107 ? 1.675 -8.532 -24.189 1.00 52.91 107 PRO A N 1
ATOM 801 C CA . PRO A 1 107 ? 2.844 -9.359 -24.401 1.00 52.91 107 PRO A CA 1
ATOM 802 C C . PRO A 1 107 ? 3.619 -8.746 -25.572 1.00 52.91 107 PRO A C 1
ATOM 804 O O . PRO A 1 107 ? 3.008 -8.289 -26.542 1.00 52.91 107 PRO A O 1
ATOM 807 N N . GLU A 1 108 ? 4.942 -8.692 -25.457 1.00 49.72 108 GLU A N 1
ATOM 808 C CA . GLU A 1 108 ? 5.780 -8.623 -26.657 1.00 49.72 108 GLU A CA 1
ATOM 809 C C . GLU A 1 108 ? 5.500 -9.831 -27.565 1.00 49.72 108 GLU A C 1
ATOM 811 O O . GLU A 1 108 ? 5.292 -10.947 -27.023 1.00 49.72 108 GLU A O 1
#

Foldseek 3Di:
DAPQLVVVLVVLLVPDPPRDDDADRDQFDDDPQVLVVLCCVQPVVLCPPPPTDPDPDQQDPDVPRNHDDTDPDDRPVSVVSPRDHDHVSVRSVVVVVVCVVVCVRPDD

Secondary structure (DSSP, 8-state):
--HHHHHHHHHHHHH-TT--S-----S----HHHHHHHHHHH-GGGTTT--S--S--TTSSSTT-PPPPPP----HHHHHHTPPPPPHHHHHHHHHHHHHHTT-S---